Protein AF-A0A922N6E6-F1 (afdb_monomer)

Foldseek 3Di:
DDDDPPPDDDDPVVVVPDCCVVVVVVVCVVDVPVVCVVCCVVDLVSVCVPPPDDDDPPDPCNVDVLVVLVVCCVPRVPVSVVVVVVVPDDPDPVVVVVVDVVVDPPVVVVVVVVVVCVVVVNDDDPDDDDDDDDDPPPPPPVVPPPD

InterPro domains:
  IPR008906 HAT, C-terminal dimerisation domain [PF05699] (62-104)
  IPR012337 Ribonuclease H-like superfamily [SSF53098] (26-104)

Structure (mmCIF, N/CA/C/O backbone):
data_AF-A0A922N6E6-F1
#
_entry.id   AF-A0A922N6E6-F1
#
loop_
_atom_site.group_PDB
_atom_site.id
_atom_site.type_symbol
_atom_site.label_atom_id
_atom_site.label_alt_id
_atom_site.label_comp_id
_atom_site.label_asym_id
_atom_site.label_entity_id
_atom_site.label_seq_id
_atom_site.pdbx_PDB_ins_code
_atom_site.Cartn_x
_atom_site.Cartn_y
_atom_site.Cartn_z
_atom_site.occupancy
_atom_site.B_iso_or_equiv
_atom_site.auth_seq_id
_atom_site.auth_comp_id
_atom_site.auth_asym_id
_atom_site.auth_atom_id
_atom_site.pdbx_PDB_model_num
ATOM 1 N N . MET A 1 1 ? 81.386 -7.249 -22.866 1.00 39.62 1 MET A N 1
ATOM 2 C CA . MET A 1 1 ? 80.364 -7.809 -21.954 1.00 39.62 1 MET A CA 1
ATOM 3 C C . MET A 1 1 ? 78.997 -7.402 -22.476 1.00 39.62 1 MET A C 1
ATOM 5 O O . MET A 1 1 ? 78.642 -6.238 -22.367 1.00 39.62 1 MET A O 1
ATOM 9 N N . GLY A 1 2 ? 78.308 -8.312 -23.166 1.00 43.31 2 GLY A N 1
ATOM 10 C CA . GLY A 1 2 ? 76.996 -8.056 -23.765 1.00 43.31 2 GLY A CA 1
ATOM 11 C C . GLY A 1 2 ? 75.848 -8.505 -22.858 1.00 43.31 2 GLY A C 1
ATOM 12 O O . GLY A 1 2 ? 76.013 -9.495 -22.156 1.00 43.31 2 GLY A O 1
ATOM 13 N N . LEU A 1 3 ? 74.747 -7.733 -22.909 1.00 44.91 3 LEU A N 1
ATOM 14 C CA . LEU A 1 3 ? 73.349 -8.157 -23.165 1.00 44.91 3 LEU A CA 1
ATOM 15 C C . LEU A 1 3 ? 72.823 -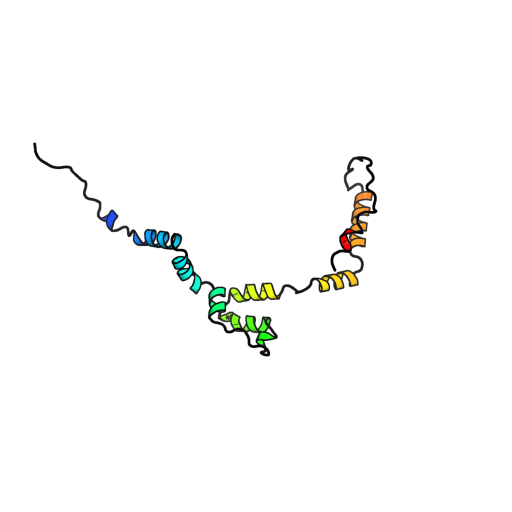9.358 -22.335 1.00 44.91 3 LEU A C 1
ATOM 17 O O . LEU A 1 3 ? 73.424 -10.415 -22.325 1.00 44.91 3 LEU A O 1
ATOM 21 N N . VAL A 1 4 ? 71.666 -9.360 -21.670 1.00 49.94 4 VAL A N 1
ATOM 22 C CA . VAL A 1 4 ? 70.454 -8.525 -21.654 1.00 49.94 4 VAL A CA 1
ATOM 23 C C . VAL A 1 4 ? 69.770 -8.814 -20.313 1.00 49.94 4 VAL A C 1
ATOM 25 O O . VAL A 1 4 ? 69.823 -9.938 -19.819 1.00 49.94 4 VAL A O 1
ATOM 28 N N . LYS A 1 5 ? 69.084 -7.823 -19.742 1.00 51.94 5 LYS A N 1
ATOM 29 C CA . LYS A 1 5 ? 68.148 -8.013 -18.627 1.00 51.94 5 LYS A CA 1
ATOM 30 C C . LYS A 1 5 ? 67.094 -9.064 -19.008 1.00 51.94 5 LYS A C 1
ATOM 32 O O . LYS A 1 5 ? 66.295 -8.821 -19.908 1.00 51.94 5 LYS A O 1
ATOM 37 N N . ALA A 1 6 ? 67.073 -10.196 -18.309 1.00 48.62 6 ALA A N 1
ATOM 38 C CA . ALA A 1 6 ? 65.992 -11.169 -18.388 1.00 48.62 6 ALA A CA 1
ATOM 39 C C . ALA A 1 6 ? 64.752 -10.601 -17.680 1.00 48.62 6 ALA A C 1
ATOM 41 O O . ALA A 1 6 ? 64.574 -10.777 -16.478 1.00 48.62 6 ALA A O 1
ATOM 42 N N . TRP A 1 7 ? 63.911 -9.876 -18.415 1.00 49.72 7 TRP A N 1
ATOM 43 C CA . TRP A 1 7 ? 62.537 -9.637 -17.983 1.00 49.72 7 TRP A CA 1
ATOM 44 C C . TRP A 1 7 ? 61.724 -10.864 -18.379 1.00 49.72 7 TRP A C 1
ATOM 46 O O . TRP A 1 7 ? 61.540 -11.143 -19.563 1.00 49.72 7 TRP A O 1
ATOM 56 N N . ALA A 1 8 ? 61.308 -11.632 -17.373 1.00 56.88 8 ALA A N 1
ATOM 57 C CA . ALA A 1 8 ? 60.428 -12.773 -17.551 1.00 56.88 8 ALA A CA 1
ATOM 58 C C . ALA A 1 8 ? 59.155 -12.320 -18.277 1.00 56.88 8 ALA A C 1
ATOM 60 O O . ALA A 1 8 ? 58.496 -11.359 -17.876 1.00 56.88 8 ALA A O 1
ATOM 61 N N . LYS A 1 9 ? 58.851 -13.002 -19.382 1.00 65.62 9 LYS A N 1
ATOM 62 C CA . LYS A 1 9 ? 57.649 -12.794 -20.186 1.00 65.62 9 LYS A CA 1
ATOM 63 C C . LYS A 1 9 ? 56.430 -12.920 -19.264 1.00 65.62 9 LYS A C 1
ATOM 65 O O . LYS A 1 9 ? 56.305 -13.928 -18.569 1.00 65.62 9 LYS A O 1
ATOM 70 N N . LYS A 1 10 ? 55.581 -11.884 -19.217 1.00 62.53 10 LYS A N 1
ATOM 71 C CA . LYS A 1 10 ? 54.324 -11.920 -18.456 1.00 62.53 10 LYS A CA 1
ATOM 72 C C . LYS A 1 10 ? 53.527 -13.163 -18.890 1.00 62.53 10 LYS A C 1
ATOM 74 O O . LYS A 1 10 ? 53.449 -13.403 -20.093 1.00 62.53 10 LYS A O 1
ATOM 79 N N . PRO A 1 11 ? 52.991 -13.966 -17.957 1.00 72.06 11 PRO A N 1
ATOM 80 C CA . PRO A 1 11 ? 52.184 -15.128 -18.305 1.00 72.06 11 PRO A CA 1
ATOM 81 C C . PRO A 1 11 ? 50.939 -14.720 -19.097 1.00 72.06 11 PRO A C 1
ATOM 83 O O . PRO A 1 11 ? 50.273 -13.762 -18.721 1.00 72.06 11 PRO A O 1
ATOM 86 N N . ASP A 1 12 ? 50.581 -15.475 -20.133 1.00 63.94 12 ASP A N 1
ATOM 87 C CA . ASP A 1 12 ? 49.432 -15.158 -20.999 1.00 63.94 12 ASP A CA 1
ATOM 88 C C . ASP A 1 12 ? 48.091 -15.115 -20.229 1.00 63.94 12 ASP A C 1
ATOM 90 O O . ASP A 1 12 ? 47.158 -14.422 -20.624 1.00 63.94 12 ASP A O 1
ATOM 94 N N . TRP A 1 13 ? 48.000 -15.787 -19.073 1.00 62.56 13 TRP A N 1
ATOM 95 C CA . TRP A 1 13 ? 46.817 -15.740 -18.204 1.00 62.56 13 TRP A CA 1
ATOM 96 C C . TRP A 1 13 ? 46.621 -14.394 -17.491 1.00 62.56 13 TRP A C 1
ATOM 98 O O . TRP A 1 13 ? 45.508 -14.094 -17.070 1.00 62.56 13 TRP A O 1
ATOM 108 N N . LEU A 1 14 ? 47.674 -13.577 -17.367 1.00 55.38 14 LEU A N 1
ATOM 109 C CA . LEU A 1 14 ? 47.606 -12.244 -16.755 1.00 55.38 14 LEU A CA 1
ATOM 110 C C . LEU A 1 14 ? 46.929 -11.210 -17.672 1.00 55.38 14 LEU A C 1
ATOM 112 O O . LEU A 1 14 ? 46.447 -10.204 -17.171 1.00 55.38 14 LEU A O 1
ATOM 116 N N . GLU A 1 15 ? 46.873 -11.462 -18.983 1.00 56.78 15 GLU A N 1
ATOM 117 C CA . GLU A 1 15 ? 46.081 -10.682 -19.955 1.00 56.78 15 GLU A CA 1
ATOM 118 C C . GLU A 1 15 ? 44.666 -11.262 -20.133 1.00 56.78 15 GLU A C 1
ATOM 120 O O . GLU A 1 15 ? 43.724 -10.537 -20.435 1.00 56.78 15 GLU A O 1
ATOM 125 N N . ALA A 1 16 ? 44.501 -12.575 -19.932 1.00 57.22 16 ALA A N 1
ATOM 126 C CA . ALA A 1 16 ? 43.230 -13.269 -20.142 1.00 57.22 16 ALA A CA 1
ATOM 127 C C . ALA A 1 16 ? 42.275 -13.234 -18.934 1.00 57.22 16 ALA A C 1
ATOM 129 O O . ALA A 1 16 ? 41.088 -13.518 -19.099 1.00 57.22 16 ALA A O 1
ATOM 130 N N . MET A 1 17 ? 42.756 -12.910 -17.726 1.00 53.50 17 MET A N 1
ATOM 131 C CA . MET A 1 17 ? 41.898 -12.720 -16.552 1.00 53.50 17 MET A CA 1
ATOM 132 C C . MET A 1 17 ? 41.329 -11.302 -16.581 1.00 53.50 17 MET A C 1
ATOM 134 O O . MET A 1 17 ? 41.867 -10.371 -15.993 1.00 53.50 17 MET A O 1
ATOM 138 N N . ILE A 1 18 ? 40.278 -11.188 -17.385 1.00 59.47 18 ILE A N 1
ATOM 139 C CA . ILE A 1 18 ? 39.486 -10.009 -17.714 1.00 59.47 18 ILE A CA 1
ATOM 140 C C . ILE A 1 18 ? 39.407 -9.015 -16.531 1.00 59.47 18 ILE A C 1
ATOM 142 O O . ILE A 1 18 ? 38.750 -9.310 -15.532 1.00 59.47 18 ILE A O 1
ATOM 146 N N . PRO A 1 19 ? 40.033 -7.828 -16.647 1.00 57.09 19 PRO A N 1
ATOM 147 C CA . PRO A 1 19 ? 39.877 -6.732 -15.688 1.00 57.09 19 PRO A CA 1
ATOM 148 C C . PRO A 1 19 ? 38.468 -6.128 -15.696 1.00 57.09 19 PRO A C 1
ATOM 150 O O . PRO A 1 19 ? 38.068 -5.522 -14.708 1.00 57.09 19 PRO A O 1
ATOM 153 N N . SER A 1 20 ? 37.703 -6.320 -16.782 1.00 61.44 20 SER A N 1
ATOM 154 C CA . SER A 1 20 ? 36.434 -5.613 -16.993 1.00 61.44 20 SER A CA 1
ATOM 155 C C . SER A 1 20 ? 35.406 -5.888 -15.905 1.00 61.44 20 SER A C 1
ATOM 157 O O . SER A 1 20 ? 34.789 -4.946 -15.450 1.00 61.44 20 SER A O 1
ATOM 159 N N . ASP A 1 21 ? 35.270 -7.115 -15.393 1.00 67.31 21 ASP A N 1
ATOM 160 C CA . ASP A 1 21 ? 34.265 -7.390 -14.351 1.00 67.31 21 ASP A CA 1
ATOM 161 C C . ASP A 1 21 ? 34.556 -6.651 -13.032 1.00 67.31 21 ASP A C 1
ATOM 163 O O . ASP A 1 21 ? 33.636 -6.284 -12.299 1.00 67.31 21 ASP A O 1
ATOM 167 N N . ILE A 1 22 ? 35.836 -6.431 -12.712 1.00 77.88 22 ILE A N 1
ATOM 168 C CA . ILE A 1 22 ? 36.248 -5.718 -11.497 1.00 77.88 22 ILE A CA 1
ATOM 169 C C . ILE A 1 22 ? 36.214 -4.212 -11.741 1.00 77.88 22 ILE A C 1
ATOM 171 O O . ILE A 1 22 ? 35.689 -3.481 -10.903 1.00 77.88 22 ILE A O 1
ATOM 175 N N . ASP A 1 23 ? 36.738 -3.757 -12.876 1.00 78.44 23 ASP A N 1
ATOM 176 C CA . ASP A 1 23 ? 36.748 -2.344 -13.243 1.00 78.44 23 ASP A CA 1
ATOM 177 C C . ASP A 1 23 ? 35.313 -1.814 -13.427 1.00 78.44 23 ASP A C 1
ATOM 179 O O . ASP A 1 23 ? 34.995 -0.752 -12.901 1.00 78.44 23 ASP A O 1
ATOM 183 N N . ASP A 1 24 ? 34.397 -2.598 -14.007 1.00 72.94 24 ASP A N 1
ATOM 184 C CA . ASP A 1 24 ? 32.969 -2.267 -14.123 1.00 72.94 24 ASP A CA 1
ATOM 185 C C . ASP A 1 24 ? 32.280 -2.211 -12.745 1.00 72.94 24 ASP A C 1
ATOM 187 O O . ASP A 1 24 ? 31.439 -1.341 -12.483 1.00 72.94 24 ASP A O 1
ATOM 191 N N . ALA A 1 25 ? 32.640 -3.115 -11.824 1.00 74.94 25 ALA A N 1
ATOM 192 C CA . ALA A 1 25 ? 32.131 -3.093 -10.453 1.00 74.94 25 ALA A CA 1
ATOM 193 C C . ALA A 1 25 ? 32.648 -1.875 -9.668 1.00 74.94 25 ALA A C 1
ATOM 195 O O . ALA A 1 25 ? 31.892 -1.260 -8.911 1.00 74.94 25 ALA A O 1
ATOM 196 N N . ILE A 1 26 ? 33.913 -1.495 -9.866 1.00 78.88 26 ILE A N 1
ATOM 197 C CA . ILE A 1 26 ? 34.523 -0.298 -9.274 1.00 78.88 26 ILE A CA 1
ATOM 198 C C . ILE A 1 26 ? 33.886 0.967 -9.861 1.00 78.88 26 ILE A C 1
ATOM 200 O O . ILE A 1 26 ? 33.492 1.857 -9.103 1.00 78.88 26 ILE A O 1
ATOM 204 N N . ASP A 1 27 ? 33.697 1.025 -11.178 1.00 76.25 27 ASP A N 1
ATOM 205 C CA . ASP A 1 27 ? 33.057 2.147 -11.864 1.00 76.25 27 ASP A CA 1
ATOM 206 C C . ASP A 1 27 ? 31.594 2.308 -11.445 1.00 76.25 27 ASP A C 1
ATOM 208 O O . ASP A 1 27 ? 31.118 3.434 -11.286 1.00 76.25 27 ASP A O 1
ATOM 212 N N . SER A 1 28 ? 30.885 1.209 -11.169 1.00 67.69 28 SER A N 1
ATOM 213 C CA . SER A 1 28 ? 29.539 1.252 -10.588 1.00 67.69 28 SER A CA 1
ATOM 214 C C . SER A 1 28 ? 29.509 1.789 -9.151 1.00 67.69 28 SER A C 1
ATOM 216 O O . SER A 1 28 ? 28.482 2.327 -8.734 1.00 67.69 28 SER A O 1
ATOM 218 N N . ILE A 1 29 ? 30.583 1.630 -8.375 1.00 74.69 29 ILE A N 1
ATOM 219 C CA . ILE A 1 29 ? 30.685 2.162 -7.006 1.00 74.69 29 ILE A CA 1
ATOM 220 C C . ILE A 1 29 ? 31.074 3.646 -7.036 1.00 74.69 29 ILE A C 1
ATOM 222 O O . ILE A 1 29 ? 30.541 4.440 -6.260 1.00 74.69 29 ILE A O 1
ATOM 226 N N . LEU A 1 30 ? 31.980 4.029 -7.941 1.00 78.88 30 LEU A N 1
ATOM 227 C CA . LEU A 1 30 ? 32.461 5.404 -8.095 1.00 78.88 30 LEU A CA 1
ATOM 228 C C . LEU A 1 30 ? 31.441 6.313 -8.793 1.00 78.88 30 LEU A C 1
ATOM 230 O O . LEU A 1 30 ? 31.361 7.498 -8.467 1.00 78.88 30 LEU A O 1
ATOM 234 N N . ASN A 1 31 ? 30.630 5.769 -9.707 1.00 73.81 31 ASN A N 1
ATOM 235 C CA . ASN A 1 31 ? 29.526 6.478 -10.347 1.00 73.81 31 ASN A CA 1
ATOM 236 C C . ASN A 1 31 ? 28.172 5.982 -9.815 1.00 73.81 31 ASN A C 1
ATOM 238 O O . ASN A 1 31 ? 27.571 5.070 -10.380 1.00 73.81 31 ASN A O 1
ATOM 242 N N . PRO A 1 32 ? 27.583 6.637 -8.798 1.00 62.56 32 PRO A N 1
ATOM 243 C CA . PRO A 1 32 ? 26.262 6.255 -8.292 1.00 62.56 32 PRO A CA 1
ATOM 244 C C . PRO A 1 32 ? 25.154 6.351 -9.359 1.00 62.56 32 PRO A C 1
ATOM 246 O O . PRO A 1 32 ? 24.102 5.729 -9.221 1.00 62.56 32 PRO A O 1
ATOM 249 N N . SER A 1 33 ? 25.385 7.093 -10.446 1.00 63.75 33 SER A N 1
ATOM 250 C CA . SER A 1 33 ? 24.483 7.203 -11.597 1.00 63.75 33 SER A CA 1
ATOM 251 C C . SER A 1 33 ? 24.331 5.893 -12.383 1.00 63.75 33 SER A C 1
ATOM 253 O O . SER A 1 33 ? 23.228 5.599 -12.844 1.00 63.75 33 SER A O 1
ATOM 255 N N . THR A 1 34 ? 25.390 5.086 -12.519 1.00 59.44 34 THR A N 1
ATOM 256 C CA . THR A 1 34 ? 25.338 3.803 -13.248 1.00 59.44 34 THR A CA 1
ATOM 257 C C . THR A 1 34 ? 24.682 2.712 -12.398 1.00 59.44 34 THR A C 1
ATOM 259 O O . THR A 1 34 ? 23.801 2.010 -12.896 1.00 59.44 34 THR A O 1
ATOM 262 N N . LEU A 1 35 ? 24.976 2.654 -11.091 1.00 57.53 35 LEU A N 1
ATOM 263 C CA . LEU A 1 35 ? 24.291 1.771 -10.130 1.00 57.53 35 LEU A CA 1
ATOM 264 C C . LEU A 1 35 ? 22.793 2.092 -9.996 1.00 57.53 35 LEU A C 1
ATOM 266 O O . LEU A 1 35 ? 21.945 1.194 -9.973 1.00 57.53 35 LEU A O 1
ATOM 270 N N . SER A 1 36 ? 22.460 3.384 -9.927 1.00 59.72 36 SER A N 1
ATOM 271 C CA . SER A 1 36 ? 21.077 3.866 -9.901 1.00 59.72 36 SER A CA 1
ATOM 272 C C . SER A 1 36 ? 20.338 3.465 -11.176 1.00 59.72 36 SER A C 1
ATOM 274 O O . SER A 1 36 ? 19.210 2.995 -11.099 1.00 59.72 36 SER A O 1
ATOM 276 N N . SER A 1 37 ? 20.980 3.544 -12.346 1.00 58.78 37 SER A N 1
ATOM 277 C CA . SER A 1 37 ? 20.368 3.112 -13.608 1.00 58.78 37 SER A CA 1
ATOM 278 C C . SER A 1 37 ? 20.159 1.593 -13.690 1.00 58.78 37 SER A C 1
ATOM 280 O O . SER A 1 37 ? 19.115 1.162 -14.168 1.00 58.78 37 SER A O 1
ATOM 282 N N . LEU A 1 38 ? 21.102 0.781 -13.198 1.00 59.69 38 LEU A N 1
ATOM 283 C CA . LEU A 1 38 ? 21.018 -0.691 -13.191 1.00 59.69 38 LEU A CA 1
ATOM 284 C C . LEU A 1 38 ? 19.942 -1.247 -12.239 1.00 59.69 38 LEU A C 1
ATOM 286 O O . LEU A 1 38 ? 19.443 -2.359 -12.430 1.00 59.69 38 LEU A O 1
ATOM 290 N N . THR A 1 39 ? 19.601 -0.496 -11.191 1.00 60.38 39 THR A N 1
ATOM 291 C CA . THR A 1 39 ? 18.618 -0.900 -10.170 1.00 60.38 39 THR A CA 1
ATOM 292 C C . THR A 1 39 ? 17.278 -0.179 -10.303 1.00 60.38 39 THR A C 1
ATOM 294 O O . THR A 1 39 ? 16.266 -0.718 -9.859 1.00 60.38 39 THR A O 1
ATOM 297 N N . ALA A 1 40 ? 17.226 0.982 -10.966 1.00 58.91 40 ALA A N 1
ATOM 298 C CA . ALA A 1 40 ? 15.998 1.755 -11.154 1.00 58.91 40 ALA A CA 1
ATOM 299 C C . ALA A 1 40 ? 14.913 0.998 -11.928 1.00 58.91 40 ALA A C 1
ATOM 301 O O . ALA A 1 40 ? 13.736 1.202 -11.642 1.00 58.91 40 ALA A O 1
ATOM 302 N N . ASP A 1 41 ? 15.289 0.119 -12.859 1.00 62.47 41 ASP A N 1
ATOM 303 C CA . ASP A 1 41 ? 14.325 -0.716 -13.591 1.00 62.47 41 ASP A CA 1
ATOM 304 C C . ASP A 1 41 ? 13.782 -1.877 -12.741 1.00 62.47 41 ASP A C 1
ATOM 306 O O . ASP A 1 41 ? 12.719 -2.426 -13.040 1.00 62.47 41 ASP A O 1
ATOM 310 N N . LYS A 1 42 ? 14.480 -2.232 -11.652 1.00 74.69 42 LYS A N 1
ATOM 311 C CA . LYS A 1 42 ? 14.047 -3.249 -10.681 1.00 74.69 42 LYS A CA 1
ATOM 312 C C . LYS A 1 42 ? 13.206 -2.662 -9.545 1.00 74.69 42 LYS A C 1
ATOM 314 O O . LYS A 1 42 ? 12.449 -3.395 -8.917 1.00 74.69 42 LYS A O 1
ATOM 319 N N . ASP A 1 43 ? 13.331 -1.365 -9.269 1.00 88.44 43 ASP A N 1
ATOM 320 C CA . ASP A 1 43 ? 12.565 -0.689 -8.223 1.00 88.44 43 ASP A CA 1
ATOM 321 C C . ASP A 1 43 ? 11.130 -0.392 -8.702 1.00 88.44 43 ASP A C 1
ATOM 323 O O . ASP A 1 43 ? 10.864 0.557 -9.447 1.00 88.44 43 ASP A O 1
ATOM 327 N N . GLU A 1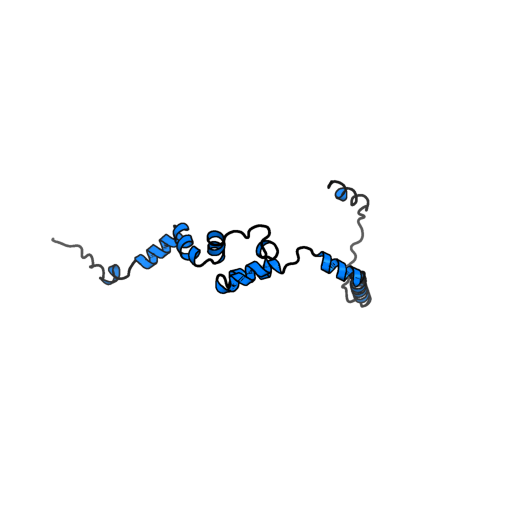 44 ? 10.185 -1.214 -8.235 1.00 91.81 44 GLU A N 1
ATOM 328 C CA . GLU A 1 44 ? 8.754 -1.086 -8.527 1.00 91.81 44 GLU A CA 1
ATOM 329 C C . GLU A 1 44 ? 8.192 0.305 -8.184 1.00 91.81 44 GLU A C 1
ATOM 331 O O . GLU A 1 44 ? 7.376 0.830 -8.944 1.00 91.81 44 GLU A O 1
ATOM 336 N N . PHE A 1 45 ? 8.641 0.934 -7.089 1.00 91.06 45 PHE A N 1
ATOM 337 C CA . PHE A 1 45 ? 8.165 2.257 -6.672 1.00 91.06 45 PHE A CA 1
ATOM 338 C C . PHE A 1 45 ? 8.607 3.341 -7.650 1.00 91.06 45 PHE A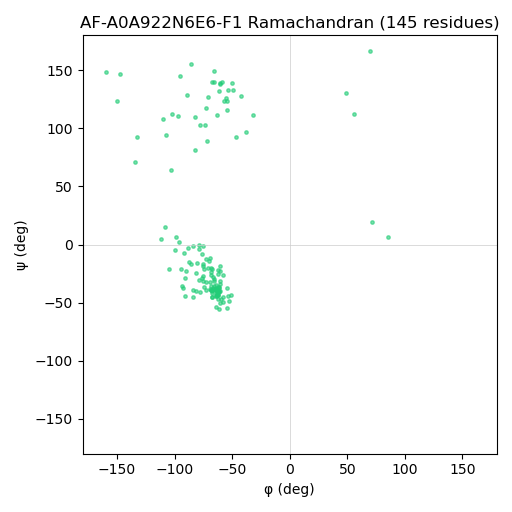 C 1
ATOM 340 O O . PHE A 1 45 ? 7.809 4.195 -8.053 1.00 91.06 45 PHE A O 1
ATOM 347 N N . LYS A 1 46 ? 9.880 3.314 -8.059 1.00 90.25 46 LYS A N 1
ATOM 348 C CA . LYS A 1 46 ? 10.403 4.271 -9.044 1.00 90.25 46 LYS A CA 1
ATOM 349 C C . LYS A 1 46 ? 9.725 4.095 -10.393 1.00 90.25 46 LYS A C 1
ATOM 351 O O . LYS A 1 46 ? 9.441 5.102 -11.043 1.00 90.25 46 LYS A O 1
ATOM 356 N N . ARG A 1 47 ? 9.445 2.850 -10.790 1.00 91.31 47 ARG A N 1
ATOM 357 C CA . ARG A 1 47 ? 8.714 2.549 -12.022 1.00 91.31 47 ARG A CA 1
ATOM 358 C C . ARG A 1 47 ? 7.290 3.094 -11.965 1.00 91.31 47 ARG A C 1
ATOM 360 O O . ARG A 1 47 ? 6.943 3.898 -12.821 1.00 91.31 47 ARG A O 1
ATOM 367 N N . TRP A 1 48 ? 6.523 2.744 -10.929 1.00 92.25 48 TRP A N 1
ATOM 368 C CA . TRP A 1 48 ? 5.154 3.232 -10.713 1.00 92.25 48 TRP A CA 1
ATOM 369 C C . TRP A 1 48 ? 5.076 4.762 -10.758 1.00 92.25 48 TRP A C 1
ATOM 371 O O . TRP A 1 48 ? 4.296 5.322 -11.519 1.00 92.25 48 TRP A O 1
ATOM 381 N N . LYS A 1 49 ? 5.966 5.451 -10.031 1.00 90.31 49 LYS A N 1
ATOM 382 C CA . LYS A 1 49 ? 5.988 6.921 -9.969 1.00 90.31 49 LYS A CA 1
ATOM 383 C C . LYS A 1 49 ? 6.252 7.595 -11.326 1.00 90.31 49 LYS A C 1
ATOM 385 O O . LYS A 1 49 ? 5.920 8.766 -11.493 1.00 90.31 49 LYS A O 1
ATOM 390 N N . ARG A 1 50 ? 6.912 6.904 -12.261 1.00 89.94 50 ARG A N 1
ATOM 391 C CA . ARG A 1 50 ? 7.217 7.418 -13.607 1.00 89.94 50 ARG A CA 1
ATOM 392 C C . ARG A 1 50 ? 6.156 7.034 -14.636 1.00 89.94 50 ARG A C 1
ATOM 394 O O . ARG A 1 50 ? 5.942 7.811 -15.560 1.00 89.94 50 ARG A O 1
ATOM 401 N N . SER A 1 51 ? 5.576 5.837 -14.522 1.00 87.06 51 SER A N 1
ATOM 402 C CA . SER A 1 51 ? 4.682 5.266 -15.536 1.00 87.06 51 SER A CA 1
ATOM 403 C C . SER A 1 51 ? 3.213 5.573 -15.289 1.00 87.06 51 SER A C 1
ATOM 405 O O . SER A 1 51 ? 2.487 5.812 -16.250 1.00 87.06 51 SER A O 1
ATOM 407 N N . GLU A 1 52 ? 2.777 5.572 -14.029 1.00 88.25 52 GLU A N 1
ATOM 408 C CA . GLU A 1 52 ? 1.358 5.661 -13.717 1.00 88.25 52 GLU A CA 1
ATOM 409 C C . GLU A 1 52 ? 0.907 7.117 -13.587 1.00 88.25 52 GLU A C 1
ATOM 411 O O . GLU A 1 52 ? 1.512 7.895 -12.838 1.00 88.25 52 GLU A O 1
ATOM 416 N N . PRO A 1 53 ? -0.171 7.512 -14.286 1.00 83.88 53 PRO A N 1
ATOM 417 C CA . PRO A 1 53 ? -0.775 8.813 -14.075 1.00 83.88 53 PRO A CA 1
ATOM 418 C C . PRO A 1 53 ? -1.365 8.890 -12.663 1.00 83.88 53 PRO A C 1
ATOM 420 O O . PRO A 1 53 ? -1.839 7.901 -12.098 1.00 83.88 53 PRO A O 1
ATOM 423 N N . ALA A 1 54 ? -1.365 10.094 -12.090 1.00 82.81 54 ALA A N 1
ATOM 424 C CA . ALA A 1 54 ? -2.089 10.336 -10.851 1.00 82.81 54 ALA A CA 1
ATOM 425 C C . ALA A 1 54 ? -3.583 10.059 -11.070 1.00 82.81 54 ALA A C 1
ATOM 427 O O . ALA A 1 54 ? -4.139 10.455 -12.094 1.00 82.81 54 ALA A O 1
ATOM 428 N N . ALA A 1 55 ? -4.230 9.406 -10.102 1.00 83.81 55 ALA A N 1
ATOM 429 C CA . ALA A 1 55 ? -5.666 9.173 -10.165 1.00 83.81 55 ALA A CA 1
ATOM 430 C C . ALA A 1 55 ? -6.406 10.516 -10.292 1.00 83.81 55 ALA A C 1
ATOM 432 O O . ALA A 1 55 ? -6.232 11.420 -9.469 1.00 83.81 55 ALA A O 1
ATOM 433 N N . GLU A 1 56 ? -7.214 10.656 -11.342 1.00 86.75 56 GLU A N 1
ATOM 434 C CA . GLU A 1 56 ? -7.962 11.885 -11.588 1.00 86.75 56 GLU A CA 1
ATOM 435 C C . GLU A 1 56 ? -9.036 12.080 -10.514 1.00 86.75 56 GLU A C 1
ATOM 437 O O . GLU A 1 56 ? -9.708 11.134 -10.090 1.00 86.75 56 GLU A O 1
ATOM 442 N N . ARG A 1 57 ? -9.211 13.323 -10.058 1.00 85.00 57 ARG A N 1
ATOM 443 C CA . ARG A 1 57 ? -10.184 13.654 -9.011 1.00 85.00 57 ARG A CA 1
ATOM 444 C C . ARG A 1 57 ? -11.603 13.308 -9.483 1.00 85.00 57 ARG A C 1
ATOM 446 O O . ARG A 1 57 ? -12.002 13.715 -10.568 1.00 85.00 57 ARG A O 1
ATOM 453 N N . GLY A 1 58 ? -12.367 12.612 -8.641 1.00 85.12 58 GLY A N 1
ATOM 454 C CA . GLY A 1 58 ? -13.725 12.156 -8.962 1.00 85.12 58 GLY A CA 1
ATOM 455 C C . GLY A 1 58 ? -13.784 10.817 -9.704 1.00 85.12 58 GLY A C 1
ATOM 456 O O . GLY A 1 58 ? -14.863 10.401 -10.119 1.00 85.12 58 GLY A O 1
ATOM 457 N N . THR A 1 59 ? -12.646 10.138 -9.877 1.00 88.69 59 THR A N 1
ATOM 458 C CA . THR A 1 59 ? -12.617 8.730 -10.291 1.00 88.69 59 THR A CA 1
ATOM 459 C C . THR A 1 59 ? -12.739 7.806 -9.083 1.00 88.69 59 THR A C 1
ATOM 461 O O . THR A 1 59 ? -12.327 8.148 -7.973 1.00 88.69 59 THR A O 1
ATOM 464 N N . GLU A 1 60 ? -13.219 6.580 -9.308 1.00 88.75 60 GLU A N 1
ATOM 465 C CA . GLU A 1 60 ? -13.319 5.569 -8.246 1.00 88.75 60 GLU A CA 1
ATOM 466 C C . GLU A 1 60 ? -11.973 5.249 -7.575 1.00 88.75 60 GLU A C 1
ATOM 468 O O . GLU A 1 60 ? -11.933 4.855 -6.411 1.00 88.75 60 GLU A O 1
ATOM 473 N N . HIS A 1 61 ? -10.870 5.437 -8.300 1.00 88.56 61 HIS A N 1
ATOM 474 C CA . HIS A 1 61 ? -9.512 5.224 -7.814 1.00 88.56 61 HIS A CA 1
ATOM 475 C C . HIS A 1 61 ? -9.002 6.376 -6.942 1.00 88.56 61 HIS A C 1
ATOM 477 O O . HIS A 1 61 ? -8.215 6.135 -6.028 1.00 88.56 61 HIS A O 1
ATOM 483 N N . ALA A 1 62 ? -9.460 7.608 -7.186 1.00 88.75 62 ALA A N 1
ATOM 484 C CA . ALA A 1 62 ? -9.152 8.749 -6.328 1.00 88.75 62 ALA A CA 1
ATOM 485 C C . ALA A 1 62 ? -9.943 8.700 -5.013 1.00 88.75 62 ALA A C 1
ATOM 487 O O . ALA A 1 62 ? -9.401 9.036 -3.960 1.00 88.75 62 ALA A O 1
ATOM 488 N N . ASP A 1 63 ? -11.193 8.237 -5.069 1.00 90.06 63 ASP A N 1
ATOM 489 C CA . ASP A 1 63 ? -12.066 8.150 -3.894 1.00 90.06 63 ASP A CA 1
ATOM 490 C C . ASP A 1 63 ? -11.795 6.892 -3.053 1.00 90.06 63 ASP A C 1
ATOM 492 O O . ASP A 1 63 ? -12.063 6.862 -1.851 1.00 90.06 63 ASP A O 1
ATOM 496 N N . ASN A 1 64 ? -11.251 5.838 -3.669 1.00 90.94 64 ASN A N 1
ATOM 497 C CA . ASN A 1 64 ? -10.910 4.592 -2.997 1.00 90.94 64 ASN A CA 1
ATOM 498 C C . ASN A 1 64 ? -9.499 4.126 -3.376 1.00 90.94 64 ASN A C 1
ATOM 500 O O . ASN A 1 64 ? -9.287 3.367 -4.329 1.00 90.94 64 ASN A O 1
ATOM 504 N N . SER A 1 65 ? -8.534 4.535 -2.553 1.00 90.19 65 SER A N 1
ATOM 505 C CA . SER A 1 65 ? -7.126 4.168 -2.705 1.00 90.19 65 SER A CA 1
ATOM 506 C C . SER A 1 65 ? -6.898 2.654 -2.626 1.00 90.19 65 SER A C 1
ATOM 508 O O . SER A 1 65 ? -6.059 2.128 -3.352 1.00 90.19 65 SER A O 1
ATOM 510 N N . ILE A 1 66 ? -7.671 1.920 -1.817 1.00 92.69 66 ILE A N 1
ATOM 511 C CA . ILE A 1 66 ? -7.558 0.456 -1.714 1.00 92.69 66 ILE A CA 1
ATOM 512 C C . ILE A 1 66 ? -7.900 -0.203 -3.054 1.00 92.69 66 ILE A C 1
ATOM 514 O O . ILE A 1 66 ? -7.180 -1.099 -3.495 1.00 92.69 66 ILE A O 1
ATOM 518 N N . LYS A 1 67 ? -8.963 0.251 -3.731 1.00 92.56 67 LYS A N 1
ATOM 519 C CA . LYS A 1 67 ? -9.334 -0.251 -5.063 1.00 92.56 67 LYS A CA 1
ATOM 520 C C . LYS A 1 67 ? -8.268 0.057 -6.110 1.00 92.56 67 LYS A C 1
ATOM 522 O O . LYS A 1 67 ? -7.948 -0.823 -6.901 1.00 92.56 67 LYS A O 1
ATOM 527 N N . TYR A 1 68 ? -7.710 1.268 -6.089 1.00 93.75 68 TYR A N 1
ATOM 528 C CA . TYR A 1 68 ? -6.607 1.659 -6.971 1.00 93.75 68 TYR A CA 1
ATOM 529 C C . TYR A 1 68 ? -5.385 0.746 -6.814 1.00 93.75 68 TYR A C 1
ATOM 531 O O . TYR A 1 68 ? -4.862 0.210 -7.788 1.00 93.75 68 TYR A O 1
ATOM 539 N N . TRP A 1 69 ? -4.950 0.506 -5.576 1.00 93.62 69 TRP A N 1
ATOM 540 C CA . TRP A 1 69 ? -3.825 -0.391 -5.330 1.00 93.62 69 TRP A CA 1
ATOM 541 C C . TRP A 1 69 ? -4.173 -1.838 -5.688 1.00 93.62 69 TRP A C 1
ATOM 543 O O . TRP A 1 69 ? -3.349 -2.530 -6.280 1.00 93.62 69 TRP A O 1
ATOM 553 N N . ALA A 1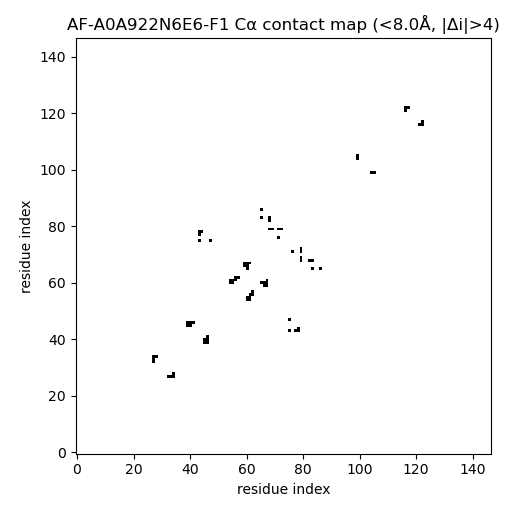 70 ? -5.405 -2.288 -5.427 1.00 92.06 70 ALA A N 1
ATOM 554 C CA . ALA A 1 70 ? -5.860 -3.630 -5.784 1.00 92.06 70 ALA A CA 1
ATOM 555 C C . ALA A 1 70 ? -5.834 -3.910 -7.297 1.00 92.06 70 ALA A C 1
ATOM 557 O O . ALA A 1 70 ? -5.457 -5.019 -7.677 1.00 92.06 70 ALA A O 1
ATOM 558 N N . SER A 1 71 ? -6.169 -2.937 -8.153 1.00 91.69 71 SER A N 1
ATOM 559 C CA . SER A 1 71 ? -6.095 -3.107 -9.615 1.00 91.69 71 SER A CA 1
ATOM 560 C C . SER A 1 71 ? -4.662 -3.188 -10.150 1.00 91.69 71 SER A C 1
ATOM 562 O O . SER A 1 71 ? -4.455 -3.624 -11.276 1.00 91.69 71 SER A O 1
ATOM 564 N N . MET A 1 72 ? -3.663 -2.813 -9.348 1.00 91.31 72 MET A N 1
ATOM 565 C CA . MET A 1 72 ? -2.246 -2.825 -9.722 1.00 91.31 72 MET A CA 1
ATOM 566 C C . MET A 1 72 ? -1.475 -4.061 -9.227 1.00 91.31 72 MET A C 1
ATOM 568 O O . MET A 1 72 ? -0.254 -4.121 -9.394 1.00 91.31 72 MET A O 1
ATOM 572 N N . ARG A 1 73 ? -2.164 -5.056 -8.640 1.00 91.25 73 ARG A N 1
ATOM 573 C CA . ARG A 1 73 ? -1.553 -6.278 -8.071 1.00 91.25 73 ARG A CA 1
ATOM 574 C C . ARG A 1 73 ? -0.607 -6.992 -9.025 1.00 91.25 73 ARG A C 1
ATOM 576 O O . ARG A 1 73 ? 0.470 -7.405 -8.604 1.00 91.25 73 ARG A O 1
ATOM 583 N N . ASP A 1 74 ? -1.014 -7.118 -10.281 1.00 91.12 74 ASP A N 1
ATOM 584 C CA . ASP A 1 74 ? -0.269 -7.889 -11.276 1.00 91.12 74 ASP A CA 1
ATOM 585 C C . ASP A 1 74 ? 0.972 -7.135 -11.769 1.00 91.12 74 ASP A C 1
ATOM 587 O O . ASP A 1 74 ? 1.985 -7.742 -12.111 1.00 91.12 74 ASP A O 1
ATOM 591 N N . CYS A 1 75 ? 0.920 -5.801 -11.758 1.00 91.00 75 CYS A N 1
ATOM 592 C CA . CYS A 1 75 ? 2.008 -4.953 -12.226 1.00 91.00 75 CYS A CA 1
ATOM 593 C C . CYS A 1 75 ? 3.066 -4.717 -11.140 1.00 91.00 75 CYS A C 1
ATOM 595 O O . CYS A 1 75 ? 4.257 -4.700 -11.452 1.00 91.00 75 CYS A O 1
ATOM 597 N N . TYR A 1 76 ? 2.656 -4.531 -9.881 1.00 93.50 76 TYR A N 1
ATOM 598 C CA . TYR A 1 76 ? 3.549 -4.132 -8.785 1.00 93.50 76 TYR A CA 1
ATOM 599 C C . TYR A 1 76 ? 3.313 -4.982 -7.519 1.00 93.50 76 TYR A C 1
ATOM 601 O O . TYR A 1 76 ? 2.751 -4.503 -6.526 1.00 93.50 76 TYR A O 1
ATOM 609 N N . PRO A 1 77 ? 3.706 -6.269 -7.544 1.00 91.75 77 PRO A N 1
ATOM 610 C CA . PRO A 1 77 ? 3.364 -7.236 -6.501 1.00 91.75 77 PRO A CA 1
ATOM 611 C C . PRO A 1 77 ? 4.037 -6.966 -5.147 1.00 91.75 77 PRO A C 1
ATOM 613 O O . PRO A 1 77 ? 3.532 -7.421 -4.113 1.00 91.75 77 PRO A O 1
ATOM 616 N N . SER A 1 78 ? 5.169 -6.260 -5.123 1.00 92.62 78 SER A N 1
ATOM 617 C CA . SER A 1 78 ? 5.882 -5.909 -3.889 1.00 92.62 78 SER A CA 1
ATOM 618 C C . SER A 1 78 ? 5.398 -4.566 -3.352 1.00 92.62 78 SER A C 1
ATOM 620 O O . SER A 1 78 ? 5.103 -4.441 -2.163 1.00 92.62 78 SER A O 1
ATOM 622 N N . LEU A 1 79 ? 5.247 -3.582 -4.241 1.00 94.31 79 LEU A N 1
ATOM 623 C CA . LEU A 1 79 ? 4.804 -2.237 -3.892 1.00 94.31 79 LEU A CA 1
ATOM 624 C C . LEU A 1 79 ? 3.388 -2.225 -3.317 1.00 94.31 79 LEU A C 1
ATOM 626 O O . LEU A 1 79 ? 3.123 -1.494 -2.365 1.00 94.31 79 LEU A O 1
ATOM 630 N N . ILE A 1 80 ? 2.487 -3.052 -3.856 1.00 95.00 80 ILE A N 1
ATOM 631 C CA . ILE A 1 80 ? 1.112 -3.091 -3.361 1.00 95.00 80 ILE A CA 1
ATOM 632 C C . ILE A 1 80 ? 1.035 -3.532 -1.896 1.00 95.00 80 ILE A C 1
ATOM 634 O O . ILE A 1 80 ? 0.217 -3.005 -1.147 1.00 95.00 80 ILE A O 1
ATOM 638 N N . LYS A 1 81 ? 1.887 -4.469 -1.467 1.00 94.75 81 LYS A N 1
ATOM 639 C CA . LYS A 1 81 ? 1.898 -4.939 -0.075 1.00 94.75 81 LYS A CA 1
ATOM 640 C C . LYS A 1 81 ? 2.207 -3.772 0.857 1.00 94.75 81 LYS A C 1
ATOM 642 O O . LYS A 1 81 ? 1.404 -3.476 1.729 1.00 94.75 81 LYS A O 1
ATOM 647 N N . LEU A 1 82 ? 3.273 -3.028 0.552 1.00 95.06 82 LEU A N 1
ATOM 648 C CA . LEU A 1 82 ? 3.642 -1.818 1.285 1.00 95.06 82 LEU A CA 1
ATOM 649 C C . LEU A 1 82 ? 2.519 -0.771 1.276 1.00 95.06 82 LEU A C 1
ATOM 651 O O . LEU A 1 82 ? 2.217 -0.180 2.310 1.00 95.06 82 LEU A O 1
ATOM 655 N N . ALA A 1 83 ? 1.899 -0.529 0.120 1.00 94.56 83 ALA A N 1
ATOM 656 C CA . ALA A 1 83 ? 0.824 0.450 0.009 1.00 94.56 83 ALA A CA 1
ATOM 657 C C . ALA A 1 83 ? -0.390 0.073 0.873 1.00 94.56 83 ALA A C 1
ATOM 659 O O . ALA A 1 83 ? -0.943 0.930 1.558 1.00 94.56 83 ALA A O 1
ATOM 660 N N . LEU A 1 84 ? -0.789 -1.202 0.871 1.00 94.12 84 LEU A N 1
ATOM 661 C CA . LEU A 1 84 ? -1.893 -1.692 1.696 1.00 94.12 84 LEU A CA 1
ATOM 662 C C . LEU A 1 84 ? -1.545 -1.683 3.185 1.00 94.12 84 LEU A C 1
ATOM 664 O O . LEU A 1 84 ? -2.397 -1.306 3.985 1.00 94.12 84 LEU A O 1
ATOM 668 N N . ASP A 1 85 ? -0.308 -2.022 3.551 1.00 94.38 85 ASP A N 1
ATOM 669 C CA . ASP A 1 85 ? 0.161 -1.947 4.936 1.00 94.38 85 ASP A CA 1
ATOM 670 C C . ASP A 1 85 ? 0.052 -0.510 5.464 1.00 94.38 85 ASP A C 1
ATOM 672 O O . ASP A 1 85 ? -0.521 -0.284 6.528 1.00 94.38 85 ASP A O 1
ATOM 676 N N . VAL A 1 86 ? 0.502 0.481 4.687 1.00 93.31 86 VAL A N 1
ATOM 677 C CA . VAL A 1 86 ? 0.383 1.904 5.051 1.00 93.31 86 VAL A CA 1
ATOM 678 C C . VAL A 1 86 ? -1.079 2.348 5.127 1.00 93.31 86 VAL A C 1
ATOM 680 O O . VAL A 1 86 ? -1.459 3.026 6.078 1.00 93.31 86 VAL A O 1
ATOM 683 N N . LEU A 1 87 ? -1.913 1.959 4.158 1.00 90.88 87 LEU A N 1
ATOM 684 C CA . LEU A 1 87 ? -3.339 2.313 4.138 1.00 90.88 87 LEU A CA 1
ATOM 685 C C . LEU A 1 87 ? -4.150 1.641 5.252 1.00 90.88 87 LEU A C 1
ATOM 687 O O . LEU A 1 87 ? -5.237 2.114 5.575 1.00 90.88 87 LEU A O 1
ATOM 691 N N . SER A 1 88 ? -3.646 0.547 5.824 1.00 89.94 88 SER A N 1
ATOM 692 C CA . SER A 1 88 ? -4.289 -0.132 6.950 1.00 89.94 88 SER A CA 1
ATOM 693 C C . SER A 1 88 ? -4.117 0.609 8.276 1.00 89.94 88 SER A C 1
ATOM 695 O O . SER A 1 88 ? -4.863 0.340 9.216 1.00 89.94 88 SER A O 1
ATOM 697 N N . ILE A 1 89 ? -3.163 1.544 8.356 1.00 89.12 89 ILE A N 1
ATOM 698 C CA . ILE A 1 89 ? -2.928 2.351 9.551 1.00 89.12 89 ILE A CA 1
ATOM 699 C C . ILE A 1 89 ? -4.070 3.371 9.670 1.00 89.12 89 ILE A C 1
ATOM 701 O O . ILE A 1 89 ? -4.209 4.235 8.796 1.00 89.12 89 ILE A O 1
ATOM 705 N N . PRO A 1 90 ? -4.886 3.315 10.739 1.00 82.44 90 PRO A N 1
ATOM 706 C CA . PRO A 1 90 ? -5.953 4.282 10.946 1.00 82.44 90 PRO A CA 1
ATOM 707 C C . PRO A 1 90 ? -5.389 5.700 11.025 1.00 82.44 90 PRO A C 1
ATOM 709 O O . PRO A 1 90 ? -4.363 5.945 11.659 1.00 82.44 90 PRO A O 1
ATOM 712 N N . SER A 1 91 ? -6.085 6.663 10.420 1.00 80.81 91 SER A N 1
ATOM 713 C CA . SER A 1 91 ? -5.651 8.068 10.425 1.00 80.81 91 SER A CA 1
ATOM 714 C C . SER A 1 91 ? -5.748 8.732 11.805 1.00 80.81 91 SER A C 1
ATOM 716 O O . SER A 1 91 ? -5.237 9.834 11.987 1.00 80.81 91 SER A O 1
ATOM 718 N N . SER A 1 92 ? -6.419 8.093 12.768 1.00 75.31 92 SER A N 1
ATOM 719 C CA . SER A 1 92 ? -6.588 8.585 14.135 1.00 75.31 92 SER A CA 1
ATOM 720 C C . SER A 1 92 ? -6.651 7.431 15.138 1.00 75.31 92 SER A C 1
ATOM 722 O O . SER A 1 92 ? -7.199 6.371 14.844 1.00 75.31 92 SER A O 1
ATOM 724 N N . SER A 1 93 ? -6.139 7.662 16.349 1.00 66.00 93 SER A N 1
ATOM 725 C CA . SER A 1 93 ? -6.257 6.758 17.501 1.00 66.00 93 SER A CA 1
ATOM 726 C C . SER A 1 93 ? -7.617 6.830 18.211 1.00 66.00 93 SER A C 1
ATOM 728 O O . SER A 1 93 ? -7.853 6.061 19.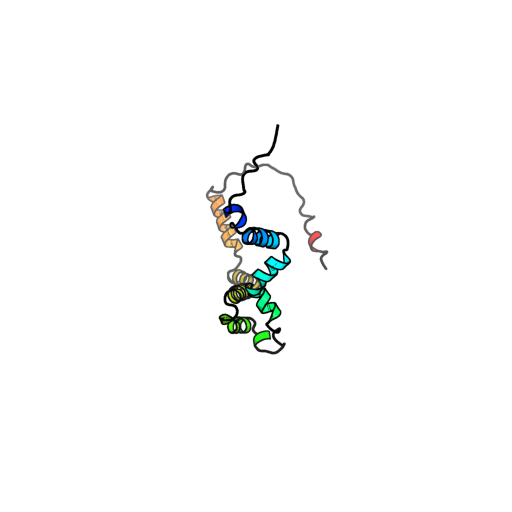143 1.00 66.00 93 SER A O 1
ATOM 730 N N . CYS A 1 94 ? -8.527 7.722 17.797 1.00 60.03 94 CYS A N 1
ATOM 731 C CA . CYS A 1 94 ? -9.799 7.955 18.495 1.00 60.03 94 CYS A CA 1
ATOM 732 C C . CYS A 1 94 ? -10.731 6.729 18.546 1.00 60.03 94 CYS A C 1
ATOM 734 O O . CYS A 1 94 ? -11.594 6.655 19.420 1.00 60.03 94 CYS A O 1
ATOM 736 N N . GLU A 1 95 ? -10.586 5.749 17.647 1.00 58.66 95 GLU A N 1
ATOM 737 C CA . GLU A 1 95 ? -11.345 4.489 17.733 1.00 58.66 95 GLU A CA 1
ATOM 738 C C . GLU A 1 95 ? -10.979 3.699 18.996 1.00 58.66 95 GLU A C 1
ATOM 740 O O . GLU A 1 95 ? -11.858 3.180 19.688 1.00 58.66 95 GLU A O 1
ATOM 745 N N . CYS A 1 96 ? -9.695 3.694 19.362 1.00 54.81 96 CYS A N 1
ATOM 746 C CA . CYS A 1 96 ? -9.237 3.117 20.617 1.00 54.81 96 CYS A CA 1
ATOM 747 C C . CYS A 1 96 ? -9.751 3.932 21.807 1.00 54.81 96 CYS A C 1
ATOM 749 O O . CYS A 1 96 ? -10.196 3.346 22.783 1.00 54.81 96 CYS A O 1
ATOM 751 N N . GLU A 1 97 ? -9.768 5.267 21.732 1.00 60.44 97 GLU A N 1
ATOM 752 C CA . GLU A 1 97 ? -10.326 6.119 22.798 1.00 60.44 97 GLU A CA 1
ATOM 753 C C . GLU A 1 97 ? -11.815 5.861 23.029 1.00 60.44 97 GLU A C 1
ATOM 755 O O . GLU A 1 97 ? -12.264 5.861 24.174 1.00 60.44 97 GLU A O 1
ATOM 760 N N . ARG A 1 98 ? -12.583 5.589 21.967 1.00 65.75 98 ARG A N 1
ATOM 761 C CA . ARG A 1 98 ? -13.995 5.213 22.088 1.00 65.75 98 ARG A CA 1
ATOM 762 C C . ARG A 1 98 ? -14.147 3.842 22.750 1.00 65.75 98 ARG A C 1
ATOM 764 O O . ARG A 1 98 ? -14.966 3.724 23.655 1.00 65.75 98 ARG A O 1
ATOM 771 N N . LEU A 1 99 ? -13.309 2.862 22.397 1.00 61.38 99 LEU A N 1
ATOM 772 C CA . LEU A 1 99 ? -13.247 1.564 23.087 1.00 61.38 99 LEU A CA 1
ATOM 773 C C . LEU A 1 99 ? -12.821 1.699 24.558 1.00 61.38 99 LEU A C 1
ATOM 775 O O . LEU A 1 99 ? -13.410 1.058 25.422 1.00 61.38 99 LEU A O 1
ATOM 779 N N . PHE A 1 100 ? -11.847 2.555 24.873 1.00 57.84 100 PHE A N 1
ATOM 780 C CA . PHE A 1 100 ? -11.427 2.831 26.252 1.00 57.84 100 PHE A CA 1
ATOM 781 C C . PHE A 1 100 ? -12.488 3.604 27.040 1.00 57.84 100 PHE A C 1
ATOM 783 O O . PHE A 1 100 ? -12.636 3.398 28.241 1.00 57.84 100 PHE A O 1
ATOM 790 N N . SER A 1 101 ? -13.255 4.464 26.375 1.00 63.25 101 SER A N 1
ATOM 791 C CA . SER A 1 101 ? -14.365 5.191 26.993 1.00 63.25 101 SER A CA 1
ATOM 792 C C . SER A 1 101 ? -15.556 4.270 27.264 1.00 63.25 101 SER A C 1
ATOM 794 O O . SER A 1 101 ? -16.179 4.369 28.319 1.00 63.25 101 SER A O 1
ATOM 796 N N . GLU A 1 102 ? -15.850 3.346 26.345 1.00 63.62 102 GLU A N 1
ATOM 797 C CA . GLU A 1 102 ? -16.928 2.357 26.469 1.00 63.62 102 GLU A CA 1
ATOM 798 C C . GLU A 1 102 ? -16.591 1.253 27.486 1.00 63.62 102 GLU A C 1
ATOM 800 O O . GLU A 1 102 ? -17.471 0.800 28.218 1.00 63.62 102 GLU A O 1
ATOM 805 N N . LEU A 1 103 ? -15.310 0.885 27.618 1.00 59.16 103 LEU A N 1
ATOM 806 C CA . LEU A 1 103 ? -14.819 -0.037 28.651 1.00 59.16 103 LEU A CA 1
ATOM 807 C C . LEU A 1 103 ? -14.719 0.618 30.049 1.00 59.16 103 LEU A C 1
ATOM 809 O O . LEU A 1 103 ? -14.520 -0.079 31.047 1.00 59.16 103 LEU A O 1
ATOM 813 N N . GLY A 1 104 ? -14.908 1.940 30.142 1.00 66.56 104 GLY A N 1
ATOM 814 C CA . GLY A 1 104 ? -14.689 2.729 31.354 1.00 66.56 104 GLY A CA 1
ATOM 815 C C . GLY A 1 104 ? -13.205 2.854 31.717 1.00 66.56 104 GLY A C 1
ATOM 816 O O . GLY A 1 104 ? -12.372 2.126 31.195 1.00 66.56 104 GLY A O 1
ATOM 817 N N . ASP A 1 105 ? -12.888 3.784 32.631 1.00 61.81 105 ASP A N 1
ATOM 818 C CA . ASP A 1 105 ? -11.530 4.143 33.083 1.00 61.81 105 ASP A CA 1
ATOM 819 C C . ASP A 1 105 ? -10.579 2.922 33.199 1.00 61.81 105 ASP A C 1
ATOM 821 O O . ASP A 1 105 ? -10.592 2.221 34.221 1.00 61.81 105 ASP A O 1
ATOM 825 N N . PRO A 1 106 ? -9.740 2.654 32.176 1.00 57.50 106 PRO A N 1
ATOM 826 C CA . PRO A 1 106 ? -8.889 1.468 32.137 1.00 57.50 106 PRO A CA 1
ATOM 827 C C . PRO A 1 106 ? -7.724 1.568 33.133 1.00 57.50 106 PRO A C 1
ATOM 829 O O . PRO A 1 106 ? -7.091 0.556 33.449 1.00 57.50 106 PRO A O 1
ATOM 832 N N . LEU A 1 107 ? -7.468 2.758 33.695 1.00 59.81 107 LEU A N 1
ATOM 833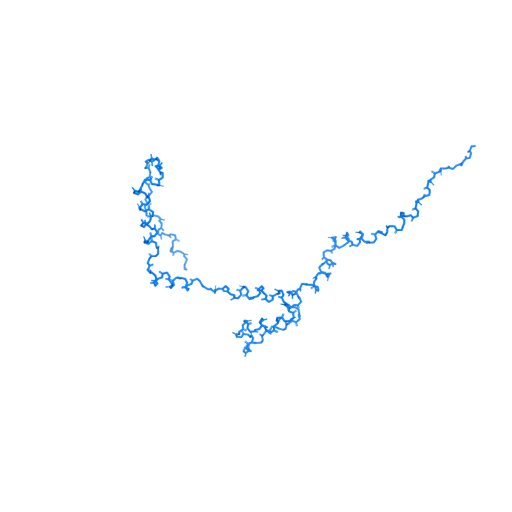 C CA . LEU A 1 107 ? -6.497 2.944 34.767 1.00 59.81 107 LEU A CA 1
ATOM 834 C C . LEU A 1 107 ? -7.024 2.431 36.109 1.00 59.81 107 LEU A C 1
ATOM 836 O O . LEU A 1 107 ? -6.218 1.987 36.923 1.00 59.81 107 LEU A O 1
ATOM 840 N N . LYS A 1 108 ? -8.343 2.389 36.354 1.00 62.78 108 LYS A N 1
ATOM 841 C CA . LYS A 1 108 ? -8.891 1.818 37.602 1.00 62.78 108 LYS A CA 1
ATOM 842 C C . LYS A 1 108 ? -8.424 0.385 37.862 1.00 62.78 108 LYS A C 1
ATOM 844 O O . LYS A 1 108 ? -7.886 0.153 38.946 1.00 62.78 108 LYS A O 1
ATOM 849 N N . PRO A 1 109 ? -8.593 -0.589 36.948 1.00 63.56 109 PRO A N 1
ATOM 850 C CA . PRO A 1 109 ? -8.119 -1.945 37.201 1.00 63.56 109 PRO A CA 1
ATOM 851 C C . PRO A 1 109 ? -6.591 -2.006 37.339 1.00 63.56 109 PRO A C 1
ATOM 853 O O . PRO A 1 109 ? -6.111 -2.670 38.257 1.00 63.56 109 PRO A O 1
ATOM 856 N N . ALA A 1 110 ? -5.824 -1.264 36.532 1.00 72.12 110 ALA A N 1
ATOM 857 C CA . ALA A 1 110 ? -4.361 -1.223 36.636 1.00 72.12 110 ALA A CA 1
ATOM 858 C C . ALA A 1 110 ? -3.878 -0.674 37.995 1.00 72.12 110 ALA A C 1
ATOM 860 O O . ALA A 1 110 ? -3.061 -1.305 38.670 1.00 72.12 110 ALA A O 1
ATOM 861 N N . ILE A 1 111 ? -4.451 0.441 38.458 1.00 72.56 111 ILE A N 1
ATOM 862 C CA . ILE A 1 111 ? -4.174 1.044 39.771 1.00 72.56 111 ILE A CA 1
ATOM 863 C C . ILE A 1 111 ? -4.545 0.074 40.901 1.00 72.56 111 ILE A C 1
ATOM 865 O O . ILE A 1 111 ? -3.815 -0.043 41.887 1.00 72.56 111 ILE A O 1
ATOM 869 N N . GLN A 1 112 ? -5.658 -0.654 40.775 1.00 73.31 112 GLN A N 1
ATOM 870 C CA . GLN A 1 112 ? -6.068 -1.643 41.776 1.00 73.31 112 GLN A CA 1
ATOM 871 C C . GLN A 1 112 ? -5.127 -2.852 41.827 1.00 73.31 112 GLN A C 1
ATOM 873 O O . GLN A 1 112 ? -4.857 -3.356 42.919 1.00 73.31 112 GLN A O 1
ATOM 878 N N . TYR A 1 113 ? -4.590 -3.296 40.686 1.00 71.00 113 TYR A N 1
ATOM 879 C CA . TYR A 1 113 ? -3.525 -4.296 40.659 1.00 71.00 113 TYR A CA 1
ATOM 880 C C . TYR A 1 113 ? -2.286 -3.771 41.384 1.00 71.00 113 TYR A C 1
ATOM 882 O O . TYR A 1 113 ? -1.884 -4.390 42.365 1.00 71.00 113 TYR A O 1
ATOM 890 N N . VAL A 1 114 ? -1.739 -2.614 40.999 1.00 75.06 114 VAL A N 1
ATOM 891 C CA . VAL A 1 114 ? -0.543 -2.033 41.645 1.00 75.06 114 VAL A CA 1
ATOM 892 C C . VAL A 1 114 ? -0.725 -1.907 43.163 1.00 75.06 114 VAL A C 1
ATOM 894 O O . VAL A 1 114 ? 0.135 -2.339 43.929 1.00 75.06 114 VAL A O 1
ATOM 897 N N . ARG A 1 115 ? -1.891 -1.435 43.622 1.00 76.75 115 ARG A N 1
ATOM 898 C CA . ARG A 1 115 ? -2.219 -1.345 45.056 1.00 76.75 115 ARG A CA 1
ATOM 899 C C . ARG A 1 115 ? -2.274 -2.707 45.754 1.00 76.75 115 ARG A C 1
ATOM 901 O O . ARG A 1 115 ? -1.835 -2.829 46.896 1.00 76.75 115 ARG A O 1
ATOM 908 N N . ARG A 1 116 ? -2.822 -3.739 45.102 1.00 77.62 116 ARG A N 1
ATOM 909 C CA . ARG A 1 116 ? -2.836 -5.114 45.638 1.00 77.62 116 ARG A CA 1
ATOM 910 C C . ARG A 1 116 ? -1.436 -5.721 45.678 1.00 77.62 116 ARG A C 1
ATOM 912 O O . ARG A 1 116 ? -1.109 -6.373 46.661 1.00 77.62 116 ARG A O 1
ATOM 919 N N . TRP A 1 117 ? -0.621 -5.469 44.659 1.00 74.62 117 TRP A N 1
ATOM 920 C CA . TRP A 1 117 ? 0.777 -5.894 44.581 1.00 74.62 117 TRP A CA 1
ATOM 921 C C . TRP A 1 117 ? 1.631 -5.260 45.690 1.00 74.62 117 TRP A C 1
ATOM 923 O O . TRP A 1 117 ? 2.367 -5.970 46.372 1.00 74.62 117 TRP A O 1
ATOM 933 N N . GLN A 1 118 ? 1.456 -3.962 45.956 1.00 79.44 118 GLN A N 1
ATOM 934 C CA . GLN A 1 118 ? 2.093 -3.272 47.086 1.00 79.44 118 GLN A CA 1
ATOM 935 C C . GLN A 1 118 ? 1.621 -3.823 48.440 1.00 79.44 118 GLN A C 1
ATOM 937 O O . GLN A 1 118 ? 2.439 -4.113 49.307 1.00 79.44 118 GLN A O 1
ATOM 942 N N . ARG A 1 119 ? 0.309 -4.048 48.623 1.00 76.50 119 ARG A N 1
ATOM 943 C CA . ARG A 1 119 ? -0.237 -4.628 49.868 1.00 76.50 119 ARG A CA 1
ATOM 944 C C . ARG A 1 119 ? 0.214 -6.072 50.108 1.00 76.50 119 ARG A C 1
ATOM 946 O O . ARG A 1 119 ? 0.315 -6.489 51.256 1.00 76.50 119 ARG A O 1
ATOM 953 N N . ALA A 1 120 ? 0.471 -6.829 49.045 1.00 81.56 120 ALA A N 1
ATOM 954 C CA . ALA A 1 120 ? 1.032 -8.174 49.121 1.00 81.56 120 ALA A CA 1
ATOM 955 C C . ALA A 1 120 ? 2.538 -8.183 49.452 1.00 81.56 120 ALA A C 1
ATOM 957 O O . ALA A 1 120 ? 3.118 -9.260 49.548 1.00 81.56 120 ALA A O 1
ATOM 958 N N . GLY A 1 121 ? 3.169 -7.010 49.613 1.00 78.06 121 GLY A N 1
ATOM 959 C CA . GLY A 1 121 ? 4.599 -6.885 49.899 1.00 78.06 121 GLY A CA 1
ATOM 960 C C . GLY A 1 121 ? 5.494 -7.240 48.710 1.00 78.06 121 GLY A C 1
ATOM 961 O O . GLY A 1 121 ? 6.661 -7.555 48.901 1.00 78.06 121 GLY A O 1
ATOM 962 N N . LEU A 1 122 ? 4.951 -7.229 47.485 1.00 72.31 122 LEU A N 1
ATOM 963 C CA . LEU A 1 122 ? 5.664 -7.615 46.260 1.00 72.31 122 LEU A CA 1
ATOM 964 C C . LEU A 1 122 ? 6.245 -6.415 45.491 1.00 72.31 122 LEU A C 1
ATOM 966 O O . LEU A 1 122 ? 6.816 -6.590 44.418 1.00 72.31 122 LEU A O 1
ATOM 970 N N . GLY A 1 123 ? 6.084 -5.198 46.016 1.00 63.44 123 GLY A N 1
ATOM 971 C CA . GLY A 1 123 ? 6.821 -4.016 45.576 1.00 63.44 123 GLY A CA 1
ATOM 972 C C . GLY A 1 123 ? 7.910 -3.741 46.598 1.00 63.44 123 GLY A C 1
ATOM 973 O O . GLY A 1 123 ? 7.575 -3.445 47.741 1.00 63.44 123 GLY A O 1
ATOM 974 N N . GLY A 1 124 ? 9.172 -3.907 46.199 1.00 62.31 124 GLY A N 1
ATOM 975 C CA . GLY A 1 124 ? 10.325 -3.699 47.069 1.00 62.31 124 GLY A CA 1
ATOM 976 C C . GLY A 1 124 ? 10.265 -2.350 47.782 1.00 62.31 124 GLY A C 1
ATOM 977 O O . GLY A 1 124 ? 9.868 -1.335 47.206 1.00 62.31 124 GLY A O 1
ATOM 978 N N . ASP A 1 125 ? 10.639 -2.396 49.048 1.00 56.78 125 ASP A N 1
ATOM 979 C CA . ASP A 1 125 ? 11.049 -1.292 49.893 1.00 56.78 125 ASP A CA 1
ATOM 980 C C . ASP A 1 125 ? 12.056 -0.394 49.165 1.00 56.78 125 ASP A C 1
ATOM 982 O O . ASP A 1 125 ? 13.264 -0.609 49.201 1.00 56.78 125 ASP A O 1
ATOM 986 N N . ASN A 1 126 ? 11.556 0.649 48.500 1.00 55.19 126 ASN A N 1
ATOM 987 C CA . ASN A 1 126 ? 12.398 1.800 48.228 1.00 55.19 126 ASN A CA 1
ATOM 988 C C . ASN A 1 126 ? 12.552 2.527 49.562 1.00 55.19 126 ASN A C 1
ATOM 990 O O . ASN A 1 126 ? 11.605 3.140 50.061 1.00 55.19 126 ASN A O 1
ATOM 994 N N . GLU A 1 127 ? 13.720 2.338 50.162 1.00 50.53 127 GLU A N 1
ATOM 995 C CA . GLU A 1 127 ? 14.178 3.002 51.371 1.00 50.53 127 GLU A CA 1
ATOM 996 C C . GLU A 1 127 ? 13.817 4.493 51.311 1.00 50.53 127 GLU A C 1
ATOM 998 O O . GLU A 1 127 ? 14.045 5.183 50.314 1.00 50.53 127 GLU A O 1
ATOM 1003 N N . VAL A 1 128 ? 13.152 4.951 52.366 1.00 47.88 128 VAL A N 1
ATOM 1004 C CA . VAL A 1 128 ? 12.621 6.303 52.499 1.00 47.88 128 VAL A CA 1
ATOM 1005 C C . VAL A 1 128 ? 13.795 7.279 52.494 1.00 47.88 128 VAL A C 1
ATOM 1007 O O . VAL A 1 128 ? 14.567 7.323 53.447 1.00 47.88 128 VAL A O 1
ATOM 1010 N N . VAL A 1 129 ? 13.923 8.075 51.434 1.00 41.28 129 VAL A N 1
ATOM 1011 C CA . VAL A 1 129 ? 14.619 9.361 51.506 1.00 41.28 129 VAL A CA 1
ATOM 1012 C C . VAL A 1 129 ? 13.530 10.407 51.689 1.00 41.28 129 VAL A C 1
ATOM 1014 O O . VAL A 1 129 ? 12.693 10.602 50.808 1.00 41.28 129 VAL A O 1
ATOM 1017 N N . GLU A 1 130 ? 13.493 10.993 52.883 1.00 48.78 130 GLU A N 1
ATOM 1018 C CA . GLU A 1 130 ? 12.585 12.081 53.224 1.00 48.78 130 GLU A CA 1
ATOM 1019 C C . GLU A 1 130 ? 12.898 13.358 52.428 1.00 48.78 130 GLU A C 1
ATOM 1021 O O . GLU A 1 130 ? 14.057 13.707 52.222 1.00 48.78 130 GLU A O 1
ATOM 1026 N N . GLU A 1 131 ? 11.804 14.006 52.017 1.00 49.22 131 GLU A N 1
ATOM 1027 C CA . GLU A 1 131 ? 11.545 15.453 51.995 1.00 49.22 131 GLU A CA 1
ATOM 1028 C C . GLU A 1 131 ? 12.512 16.396 51.253 1.00 49.22 131 GLU A C 1
ATOM 1030 O O . GLU A 1 131 ? 13.598 16.703 51.719 1.00 49.22 131 GLU A O 1
ATOM 1035 N N . GLU A 1 132 ? 12.016 16.993 50.164 1.00 38.19 132 GLU A N 1
ATOM 1036 C CA . GLU A 1 132 ? 12.126 18.437 49.898 1.00 38.19 132 GLU A CA 1
ATOM 1037 C C . GLU A 1 132 ? 10.890 18.835 49.066 1.00 38.19 132 GLU A C 1
ATOM 1039 O O . GLU A 1 132 ? 10.567 18.212 48.050 1.00 38.19 132 GLU A O 1
ATOM 1044 N N . ALA A 1 133 ? 10.134 19.808 49.571 1.00 52.78 133 ALA A N 1
ATOM 1045 C CA . ALA A 1 133 ? 8.854 20.252 49.039 1.00 52.78 133 ALA A CA 1
ATOM 1046 C C . ALA A 1 133 ? 9.026 21.001 47.707 1.00 52.78 133 ALA A C 1
ATOM 1048 O O . ALA A 1 133 ? 9.757 21.984 47.628 1.00 52.78 133 ALA A O 1
ATOM 1049 N N . ALA A 1 134 ? 8.307 20.575 46.668 1.00 47.25 134 ALA A N 1
ATOM 1050 C CA . ALA A 1 134 ? 8.146 21.352 45.445 1.00 47.25 134 ALA A CA 1
ATOM 1051 C C . ALA A 1 134 ? 6.697 21.846 45.374 1.00 47.25 134 ALA A C 1
ATOM 1053 O O . ALA A 1 134 ? 5.780 21.049 45.187 1.00 47.25 134 ALA A O 1
ATOM 1054 N N . ASP A 1 135 ? 6.527 23.152 45.583 1.00 58.47 135 ASP A N 1
ATOM 1055 C CA . ASP A 1 135 ? 5.272 23.891 45.427 1.00 58.47 135 ASP A CA 1
ATOM 1056 C C . ASP A 1 135 ? 4.603 23.593 44.073 1.00 58.47 135 ASP A C 1
ATOM 1058 O O . ASP A 1 135 ? 5.235 23.638 43.014 1.00 58.47 135 ASP A O 1
ATOM 1062 N N . ASP A 1 136 ? 3.300 23.326 44.134 1.00 55.31 136 ASP A N 1
ATOM 1063 C CA . ASP A 1 136 ? 2.412 22.897 43.039 1.00 55.31 136 ASP A CA 1
ATOM 1064 C C . ASP A 1 136 ? 1.979 24.067 42.119 1.00 55.31 136 ASP A C 1
ATOM 1066 O O . ASP A 1 136 ? 1.297 23.882 41.112 1.00 55.31 136 ASP A O 1
ATOM 1070 N N . ASP A 1 137 ? 2.423 25.294 42.407 1.00 58.22 137 ASP A N 1
ATOM 1071 C CA . ASP A 1 137 ? 1.884 26.518 41.796 1.00 58.22 137 ASP A CA 1
ATOM 1072 C C . ASP A 1 137 ? 2.487 26.887 40.420 1.00 58.22 137 ASP A C 1
ATOM 1074 O O . ASP A 1 137 ? 2.081 27.877 39.810 1.00 58.22 137 ASP A O 1
ATOM 1078 N N . ASN A 1 138 ? 3.448 26.121 39.881 1.00 52.56 138 ASN A N 1
ATOM 1079 C CA . ASN A 1 138 ? 4.148 26.488 38.633 1.00 52.56 138 ASN A CA 1
ATOM 1080 C C . ASN A 1 138 ? 3.852 25.585 37.416 1.00 52.56 138 ASN A C 1
ATOM 1082 O O . ASN A 1 138 ? 4.429 25.780 36.344 1.00 52.56 138 ASN A O 1
ATOM 1086 N N . MET A 1 139 ? 2.944 24.614 37.532 1.00 52.25 139 MET A N 1
ATOM 1087 C CA . MET A 1 139 ? 2.642 23.688 36.425 1.00 52.25 139 MET A CA 1
ATOM 1088 C C . MET A 1 139 ? 1.487 24.154 35.517 1.00 52.25 139 MET A C 1
ATOM 1090 O O . MET A 1 139 ? 1.266 23.559 34.463 1.00 52.25 139 MET A O 1
ATOM 1094 N N . GLU A 1 140 ? 0.776 25.236 35.863 1.00 54.44 140 GLU A N 1
ATOM 1095 C CA . GLU A 1 140 ? -0.410 25.696 35.113 1.00 54.44 140 GLU A CA 1
ATOM 1096 C C . GLU A 1 140 ? -0.109 26.778 34.050 1.00 54.44 140 GLU A C 1
ATOM 1098 O O . GLU A 1 140 ? -0.841 26.917 33.071 1.00 54.44 140 GLU A O 1
ATOM 1103 N N . LEU A 1 141 ? 1.010 27.507 34.151 1.00 56.56 141 LEU A N 1
ATOM 1104 C CA . LEU A 1 141 ? 1.305 28.626 33.237 1.00 56.56 141 LEU A CA 1
ATOM 1105 C C . LEU A 1 141 ? 1.889 28.210 31.876 1.00 56.56 141 LEU A C 1
ATOM 1107 O O . LEU A 1 141 ? 1.867 29.000 30.931 1.00 56.56 141 LEU A O 1
ATOM 1111 N N . LEU A 1 142 ? 2.382 26.977 31.734 1.00 52.09 142 LEU A N 1
ATOM 1112 C CA . LEU A 1 142 ? 3.005 26.511 30.486 1.00 52.09 142 LEU A CA 1
ATOM 1113 C C . LEU A 1 142 ? 2.006 25.930 29.473 1.00 52.09 142 LEU A C 1
ATOM 1115 O O . LEU A 1 142 ? 2.327 25.848 28.288 1.00 52.09 142 LEU A O 1
ATOM 1119 N N . CYS A 1 143 ? 0.780 25.608 29.893 1.00 52.47 143 CYS A N 1
ATOM 1120 C CA . CYS A 1 143 ? -0.269 25.105 28.998 1.00 52.47 143 CYS A CA 1
ATOM 1121 C C . CYS A 1 143 ? -1.116 26.212 28.336 1.00 52.47 143 CYS A C 1
ATOM 1123 O O . CYS A 1 14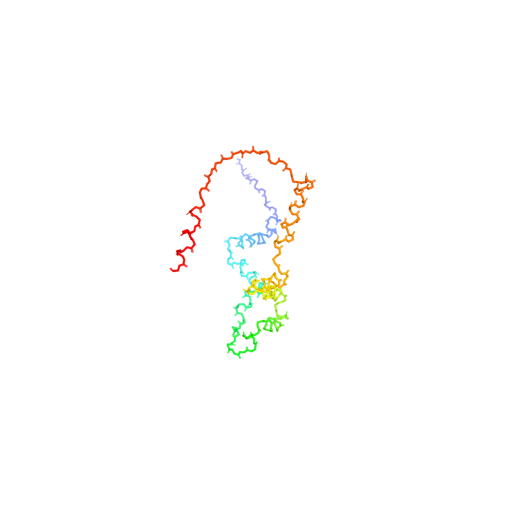3 ? -1.964 25.903 27.503 1.00 52.47 143 CYS A O 1
ATOM 1125 N N . GLY A 1 144 ? -0.892 27.492 28.664 1.00 50.56 144 GLY A N 1
ATOM 1126 C CA . GLY A 1 144 ? -1.735 28.609 28.209 1.00 50.56 144 GLY A CA 1
ATOM 1127 C C . GLY A 1 144 ? -1.230 29.439 27.019 1.00 50.56 144 GLY A C 1
ATOM 1128 O O . GLY A 1 144 ? -1.950 30.329 26.581 1.00 50.56 144 GLY A O 1
ATOM 1129 N N . LEU A 1 145 ? -0.024 29.204 26.485 1.00 52.88 145 LEU A N 1
ATOM 1130 C CA . LEU A 1 145 ? 0.576 30.066 25.441 1.00 52.88 145 LEU A CA 1
ATOM 1131 C C . LEU A 1 145 ? 0.629 29.449 24.034 1.00 52.88 145 LEU A C 1
ATOM 1133 O O . LEU A 1 145 ? 1.305 29.972 23.151 1.00 52.88 145 LEU A O 1
ATOM 1137 N N . ALA A 1 146 ? -0.114 28.370 23.798 1.00 49.16 146 ALA A N 1
ATOM 1138 C CA . ALA A 1 146 ? -0.339 27.834 22.459 1.00 49.16 146 ALA A CA 1
ATOM 1139 C C . ALA A 1 146 ? -1.744 28.207 21.958 1.00 49.16 146 ALA A C 1
ATOM 1141 O O . ALA A 1 146 ? -2.593 27.339 21.769 1.00 49.16 146 ALA A O 1
ATOM 1142 N N . THR A 1 147 ? -2.009 29.506 21.781 1.00 41.84 147 THR A N 1
ATOM 1143 C CA . THR A 1 147 ? -3.024 29.993 20.827 1.00 41.84 147 THR A CA 1
ATOM 1144 C C . THR A 1 147 ? -2.565 31.287 20.178 1.00 41.84 147 THR A C 1
ATOM 1146 O O . THR A 1 147 ? -2.098 32.175 20.922 1.00 41.84 147 THR A O 1
#

Radius of gyration: 34.54 Å; Cα contacts (8 Å, |Δi|>4): 41; chains: 1; bounding box: 97×46×77 Å

pLDDT: mean 70.98, std 16.13, range [38.19, 95.06]

Nearest PDB structures (foldseek):
  5lj3-assembly1_O  TM=1.966E-01  e=7.078E+00  Saccharomyces cerevisiae

Organism: NCBI:txid45151

Solvent-accessible surface area (backbone atoms only — not comparable to full-atom values): 9457 Å² total; per-residue (Å²): 139,79,89,76,88,85,73,77,76,78,59,72,63,74,72,66,60,65,59,59,72,56,51,52,52,48,49,34,66,76,34,59,67,56,43,47,59,73,43,43,84,73,36,54,62,62,43,46,73,73,70,54,77,78,67,53,87,90,36,72,43,50,78,30,58,68,60,43,46,60,76,36,43,88,80,29,67,67,52,38,53,56,51,50,58,59,69,66,54,70,97,61,70,60,67,56,52,51,52,44,59,73,70,36,72,72,60,57,64,53,53,51,48,54,54,50,40,46,74,70,64,71,50,78,85,74,76,85,77,80,85,80,90,76,81,82,85,73,74,69,74,77,78,71,76,86,122

Sequence (147 aa):
MGLVKAWAKKPDWLEAMIPSDIDDAIDSILNPSTLSSLTADKDEFKRWKRSEPAAERGTEHADNSIKYWASMRDCYPSLIKLALDVLSIPSSSCECERLFSELGDPLKPAIQYVRRWQRAGLGGDNEVVEEEAADDDNMELLCGLAT

Secondary structure (DSSP, 8-state):
-------PPPPTHHHHS-SHHHHHHHHHHH-HHHHHHHHHTT-HHHHHHHHSPPPPTTSHHHH-HHHHHHHTTTT-TTHHHHHHHHHTS-S-THH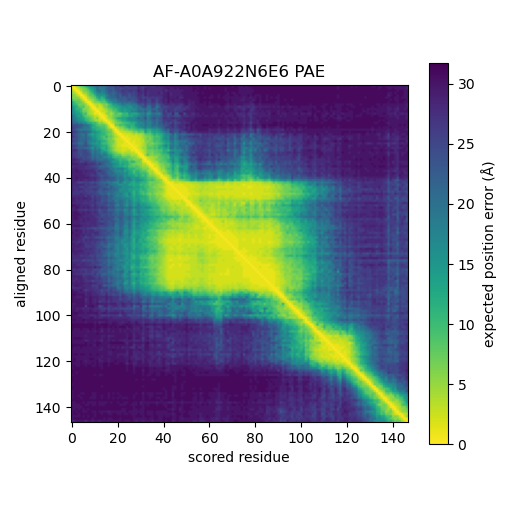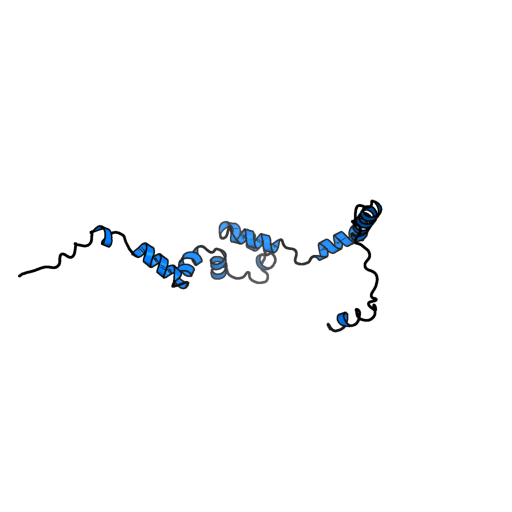HHHHHHHS--THHHHHHHHHHHHHTT-S------------GGGSSGGGS---

Mean predicted aligned error: 20.5 Å